Protein AF-A0AAW6KMK7-F1 (afdb_monomer_lite)

Structure (mmCIF, N/CA/C/O backbone):
data_AF-A0AAW6KMK7-F1
#
_entry.id   AF-A0AAW6KMK7-F1
#
loop_
_atom_site.group_PDB
_atom_site.id
_atom_site.type_symbol
_atom_site.label_atom_id
_atom_site.label_alt_id
_atom_site.label_comp_id
_atom_site.label_asym_id
_atom_site.label_entity_id
_atom_site.label_seq_id
_atom_site.pdbx_PDB_ins_code
_atom_site.Cartn_x
_atom_site.Cartn_y
_atom_site.Cartn_z
_atom_site.occupancy
_atom_site.B_iso_or_equiv
_atom_site.auth_seq_id
_atom_site.auth_comp_id
_atom_site.auth_asym_id
_atom_site.auth_atom_id
_atom_site.pdbx_PDB_model_num
ATOM 1 N N . GLY A 1 1 ? -27.300 -6.877 4.560 1.00 59.59 1 GLY A N 1
ATOM 2 C CA . GLY A 1 1 ? -26.333 -5.853 4.987 1.00 59.59 1 GLY A CA 1
ATOM 3 C C . GLY A 1 1 ? -25.849 -5.150 3.747 1.00 59.59 1 GLY A C 1
ATOM 4 O O . GLY A 1 1 ? -25.516 -5.839 2.793 1.00 59.59 1 GLY A O 1
ATOM 5 N N . GLU A 1 2 ? -25.896 -3.825 3.724 1.00 80.69 2 GLU A N 1
ATOM 6 C CA . GLU A 1 2 ? -25.440 -3.047 2.570 1.00 80.69 2 GLU A CA 1
ATOM 7 C C . GLU A 1 2 ? -23.915 -2.915 2.606 1.00 80.69 2 GLU A C 1
ATOM 9 O O . GLU A 1 2 ? -23.334 -2.594 3.645 1.00 80.69 2 GLU A O 1
ATOM 14 N N . SER A 1 3 ? -23.266 -3.213 1.482 1.00 83.50 3 SER A N 1
ATOM 15 C CA . SER A 1 3 ? -21.831 -2.991 1.310 1.00 83.50 3 SER A CA 1
ATOM 16 C C . SER A 1 3 ? -21.584 -1.521 0.987 1.00 83.50 3 SER A C 1
ATOM 18 O O . SER A 1 3 ? -22.334 -0.915 0.222 1.00 83.50 3 SER A O 1
ATOM 20 N N . ARG A 1 4 ? -20.517 -0.951 1.544 1.00 84.25 4 ARG A N 1
ATOM 21 C CA . ARG A 1 4 ? -20.080 0.415 1.256 1.00 84.25 4 ARG A CA 1
ATOM 22 C C . ARG A 1 4 ? -18.598 0.402 0.914 1.00 84.25 4 ARG A C 1
ATO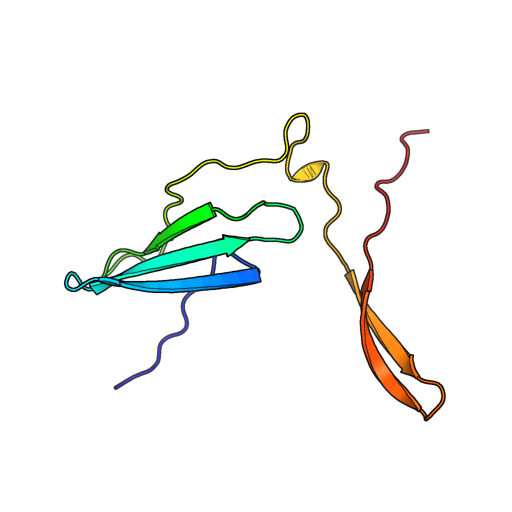M 24 O O . ARG A 1 4 ? -17.803 -0.197 1.634 1.00 84.25 4 ARG A O 1
ATOM 31 N N . GLN A 1 5 ? -18.233 1.113 -0.148 1.00 85.88 5 GLN A N 1
ATOM 32 C CA . GLN A 1 5 ? -16.838 1.353 -0.495 1.00 85.88 5 GLN A CA 1
ATOM 33 C C . GLN A 1 5 ? -16.176 2.284 0.533 1.00 85.88 5 GLN A C 1
ATOM 35 O O . GLN A 1 5 ? -16.754 3.294 0.944 1.00 85.88 5 GLN A O 1
ATOM 40 N N . ILE A 1 6 ? -14.964 1.924 0.949 1.00 86.88 6 ILE A N 1
ATOM 41 C CA . ILE A 1 6 ? -14.139 2.681 1.891 1.00 86.88 6 ILE A CA 1
ATOM 42 C C . ILE A 1 6 ? -12.795 2.933 1.210 1.00 86.88 6 ILE A C 1
ATOM 44 O O . ILE A 1 6 ? -12.149 1.982 0.771 1.00 86.88 6 ILE A O 1
ATOM 48 N N . ASP A 1 7 ? -12.377 4.195 1.134 1.00 90.44 7 ASP A N 1
ATOM 49 C CA . ASP A 1 7 ? -11.061 4.559 0.602 1.00 90.44 7 ASP A CA 1
ATOM 50 C C . ASP A 1 7 ? -9.961 3.922 1.452 1.00 90.44 7 ASP A C 1
ATOM 52 O O . ASP A 1 7 ? -10.055 3.936 2.676 1.00 90.44 7 ASP A O 1
ATOM 56 N N . CYS A 1 8 ? -8.913 3.374 0.837 1.00 91.94 8 CYS A N 1
ATOM 57 C CA . CYS A 1 8 ? -7.812 2.727 1.551 1.00 91.94 8 CYS A CA 1
ATOM 58 C C . CYS A 1 8 ? -6.539 3.588 1.474 1.00 91.94 8 CYS A C 1
ATOM 60 O O . CYS A 1 8 ? -6.159 3.998 0.378 1.00 91.94 8 CYS A O 1
ATOM 62 N N . PRO A 1 9 ? -5.834 3.845 2.594 1.00 95.12 9 PRO A N 1
ATOM 63 C CA . PRO A 1 9 ? -4.591 4.618 2.591 1.00 95.12 9 PRO A CA 1
ATOM 64 C C . PRO A 1 9 ? -3.370 3.798 2.130 1.00 95.12 9 PRO A C 1
ATOM 66 O O . PRO A 1 9 ? -2.254 4.318 2.119 1.00 95.12 9 PRO A O 1
ATOM 69 N N . CYS A 1 10 ? -3.559 2.517 1.806 1.00 96.25 10 CYS A N 1
ATOM 70 C CA . CYS A 1 10 ? -2.517 1.564 1.436 1.00 96.25 10 CYS A CA 1
ATOM 71 C C . CYS A 1 10 ? -2.904 0.846 0.141 1.00 96.25 10 CYS A C 1
ATOM 73 O O . CYS A 1 10 ? -4.085 0.590 -0.090 1.00 96.25 10 CYS A O 1
ATOM 75 N N . THR A 1 11 ? -1.919 0.456 -0.665 1.00 95.94 11 THR A N 1
ATOM 76 C CA . THR A 1 11 ? -2.159 -0.402 -1.838 1.00 95.94 11 THR A CA 1
ATOM 77 C C . THR A 1 11 ? -1.964 -1.879 -1.530 1.00 95.94 11 THR A C 1
ATOM 79 O O . THR A 1 11 ? -2.522 -2.723 -2.222 1.00 95.94 11 THR A O 1
ATOM 82 N N . SER A 1 12 ? -1.221 -2.199 -0.468 1.00 96.38 12 SER A N 1
ATOM 83 C CA . SER A 1 12 ? -1.092 -3.555 0.058 1.00 96.38 12 SER A CA 1
ATOM 84 C C . SER A 1 12 ? -1.486 -3.585 1.529 1.00 96.38 12 SER A C 1
ATOM 86 O O . SER A 1 12 ? -1.066 -2.734 2.317 1.00 96.38 12 SER A O 1
ATOM 88 N N . ILE A 1 13 ? -2.306 -4.566 1.902 1.00 97.56 13 ILE A N 1
ATOM 89 C CA . ILE A 1 13 ? -2.783 -4.757 3.270 1.00 97.56 13 ILE A CA 1
ATOM 90 C C . ILE A 1 13 ? -2.269 -6.102 3.776 1.00 97.56 13 ILE A C 1
ATOM 92 O O . ILE A 1 13 ? -2.677 -7.154 3.294 1.00 97.56 13 ILE A O 1
ATOM 96 N N . SER A 1 14 ? -1.401 -6.072 4.784 1.00 97.50 14 SER A N 1
ATOM 97 C CA . SER A 1 14 ? -0.873 -7.283 5.421 1.00 97.50 14 SER A CA 1
ATOM 98 C C . SER A 1 14 ? -1.817 -7.838 6.486 1.00 97.50 14 SER A C 1
ATOM 100 O O . SER A 1 14 ? -1.835 -9.041 6.734 1.00 97.50 14 SER A O 1
ATOM 102 N N . LYS A 1 15 ? -2.573 -6.969 7.172 1.00 98.00 15 LYS A N 1
ATOM 103 C CA . LYS A 1 15 ? -3.499 -7.379 8.236 1.00 98.00 15 LYS A CA 1
ATOM 104 C C . LYS A 1 15 ? -4.653 -6.398 8.385 1.00 98.00 15 LYS A C 1
ATOM 106 O O . LYS A 1 15 ? -4.448 -5.189 8.326 1.00 98.00 15 LYS A O 1
ATOM 111 N N . ILE A 1 16 ? -5.838 -6.935 8.665 1.00 97.12 16 ILE A N 1
ATOM 112 C CA . ILE A 1 16 ? -7.051 -6.181 8.997 1.00 97.12 16 ILE A CA 1
ATOM 113 C C . ILE A 1 16 ? -7.589 -6.690 10.335 1.00 97.12 16 ILE A C 1
ATOM 115 O O . ILE A 1 16 ? -7.574 -7.892 10.600 1.00 97.12 16 ILE A O 1
ATOM 119 N N . HIS A 1 17 ? -8.069 -5.786 11.184 1.00 97.69 17 HIS A N 1
ATOM 120 C CA . HIS A 1 17 ? -8.744 -6.131 12.428 1.00 97.69 17 HIS A CA 1
ATOM 121 C C . HIS A 1 17 ? -9.900 -5.167 12.711 1.00 97.69 17 HIS A C 1
ATOM 123 O O . HIS A 1 17 ? -9.704 -3.956 12.753 1.00 97.69 17 HIS A O 1
ATOM 129 N N . CYS A 1 18 ? -11.097 -5.705 12.938 1.00 96.31 18 CYS A N 1
ATOM 130 C CA . CYS A 1 18 ? -12.248 -4.938 13.408 1.00 96.31 18 CYS A CA 1
ATOM 131 C C . CYS A 1 18 ? -12.374 -5.112 14.926 1.00 96.31 18 CYS A C 1
ATOM 133 O O . CYS A 1 18 ? -12.562 -6.230 15.406 1.00 96.31 18 CYS A O 1
ATOM 135 N N . ALA A 1 19 ? -12.245 -4.018 15.673 1.00 96.62 19 ALA A N 1
ATOM 136 C CA . ALA A 1 19 ? -12.409 -4.024 17.121 1.00 96.62 19 ALA A CA 1
ATOM 137 C C . ALA A 1 19 ? -13.895 -4.094 17.511 1.00 96.62 19 ALA A C 1
ATOM 139 O O . ALA A 1 19 ? -14.773 -3.694 16.748 1.00 96.62 19 ALA A O 1
ATOM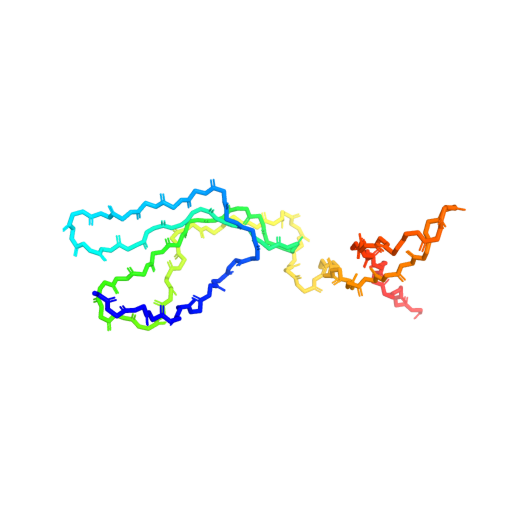 140 N N . SER A 1 20 ? -14.186 -4.509 18.747 1.00 95.81 20 SER A N 1
ATOM 141 C CA . SER A 1 20 ? -15.555 -4.541 19.294 1.00 95.81 20 SER A CA 1
ATOM 142 C C . SER A 1 20 ? -16.247 -3.170 19.302 1.00 95.81 20 SER A C 1
ATOM 144 O O . SER A 1 20 ? -17.469 -3.092 19.208 1.00 95.81 20 SER A O 1
ATOM 146 N N . SER A 1 21 ? -15.476 -2.078 19.344 1.00 94.31 21 SER A N 1
ATOM 147 C CA . SER A 1 21 ? -15.970 -0.702 19.198 1.00 94.31 21 SER A CA 1
ATOM 148 C C . SER A 1 21 ? -16.462 -0.364 17.781 1.00 94.31 21 SER A C 1
ATOM 150 O O . SER A 1 21 ? -17.056 0.693 17.564 1.00 94.31 21 SER A O 1
ATOM 152 N N . GLY A 1 22 ? -16.205 -1.236 16.802 1.00 93.25 22 GLY A N 1
ATOM 153 C CA . GLY A 1 22 ? -16.444 -0.999 15.381 1.00 93.25 22 GLY A CA 1
ATOM 154 C C . GLY A 1 22 ? -15.350 -0.177 14.696 1.00 93.25 22 GLY A C 1
ATOM 155 O O . GLY A 1 22 ? -15.533 0.228 13.551 1.00 93.25 22 GLY A O 1
ATOM 156 N N . ALA A 1 23 ? -14.233 0.103 15.376 1.00 95.81 23 ALA A N 1
ATOM 157 C CA . ALA A 1 23 ? -13.060 0.693 14.740 1.00 95.81 23 ALA A CA 1
ATOM 158 C C . ALA A 1 23 ? -12.331 -0.353 13.884 1.00 95.81 23 ALA A C 1
ATOM 160 O O . ALA A 1 23 ? -12.101 -1.481 14.327 1.00 95.81 23 ALA A O 1
ATOM 161 N N . LEU A 1 24 ? -11.941 0.039 12.673 1.00 96.12 24 LEU A N 1
ATOM 162 C CA . LEU A 1 24 ? -11.192 -0.799 11.745 1.00 96.12 24 LEU A CA 1
ATOM 163 C C . LEU A 1 24 ? -9.713 -0.420 11.794 1.00 96.12 24 LEU A C 1
ATOM 165 O O . LEU A 1 24 ? -9.361 0.740 11.606 1.00 96.12 24 LEU A O 1
ATOM 169 N N . TYR A 1 25 ? -8.853 -1.400 12.028 1.00 97.50 25 TYR A N 1
ATOM 170 C CA . TYR A 1 25 ? -7.406 -1.252 12.031 1.00 97.50 25 TYR A CA 1
ATOM 171 C C . TYR A 1 25 ? -6.815 -2.002 10.849 1.00 97.50 25 TYR A C 1
ATOM 173 O O . TYR A 1 25 ? -7.191 -3.148 10.592 1.00 97.50 25 TYR A O 1
ATOM 181 N N . ILE A 1 26 ? -5.859 -1.380 10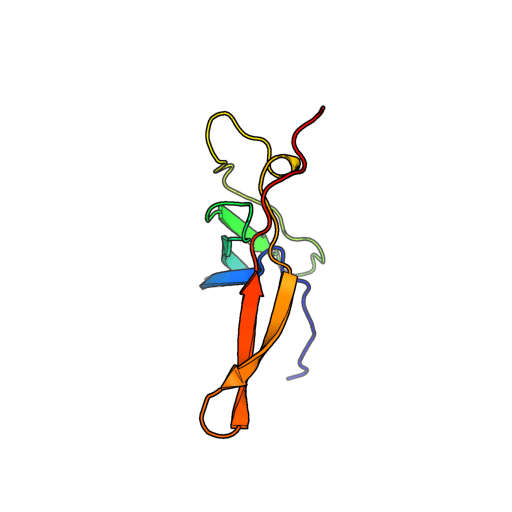.166 1.00 97.81 26 ILE A N 1
ATOM 182 C CA . ILE A 1 26 ? -5.096 -2.027 9.099 1.00 97.81 26 ILE A CA 1
ATOM 183 C C . ILE A 1 26 ? -3.599 -1.828 9.316 1.00 97.81 26 ILE A C 1
ATOM 185 O O . ILE A 1 26 ? -3.156 -0.765 9.752 1.00 97.81 26 ILE A O 1
ATOM 189 N N . LEU A 1 27 ? -2.835 -2.870 9.005 1.00 98.44 27 LEU A N 1
ATOM 190 C CA . LEU A 1 27 ? -1.398 -2.801 8.775 1.00 98.44 27 LEU A CA 1
ATOM 191 C C . LEU A 1 27 ? -1.190 -2.915 7.269 1.00 98.44 27 LEU A C 1
ATOM 193 O O . LEU A 1 27 ? -1.539 -3.942 6.683 1.00 98.44 27 LEU A O 1
ATOM 197 N N . GLY A 1 28 ? -0.644 -1.874 6.651 1.00 97.94 28 GLY A N 1
ATOM 198 C CA . GLY A 1 28 ? -0.479 -1.829 5.204 1.00 97.94 28 GLY A CA 1
ATOM 199 C C . GLY A 1 28 ? 0.642 -0.903 4.766 1.00 97.94 28 GLY A C 1
ATOM 200 O O . GLY A 1 28 ? 1.144 -0.098 5.553 1.00 97.94 28 GLY A O 1
ATOM 201 N N . SER A 1 29 ? 1.034 -1.048 3.507 1.00 97.31 29 SER A N 1
ATOM 202 C CA . SER A 1 29 ? 2.119 -0.312 2.864 1.00 97.31 29 SER A CA 1
ATOM 203 C C . SER A 1 29 ? 1.682 0.244 1.508 1.00 97.31 29 SER A C 1
ATOM 205 O O . SER A 1 29 ? 0.632 -0.103 0.956 1.00 97.31 29 SER A O 1
ATOM 207 N N . THR A 1 30 ? 2.510 1.132 0.973 1.00 96.56 30 THR A N 1
ATOM 208 C CA . THR A 1 30 ? 2.496 1.515 -0.442 1.00 96.56 30 THR A CA 1
ATOM 209 C C . THR A 1 30 ? 3.889 1.237 -1.022 1.00 96.56 30 THR A C 1
ATOM 211 O O . THR A 1 30 ? 4.814 1.002 -0.242 1.00 96.56 30 THR A O 1
ATOM 214 N N . PRO A 1 31 ? 4.090 1.270 -2.351 1.00 95.75 31 PRO A N 1
ATOM 215 C CA . PRO A 1 31 ? 5.416 1.099 -2.943 1.00 95.75 31 PRO A CA 1
ATOM 216 C C . PRO A 1 31 ? 6.484 2.045 -2.374 1.00 95.75 31 PRO A C 1
ATOM 218 O O . PRO A 1 31 ? 7.644 1.662 -2.283 1.00 95.75 31 PRO A O 1
ATOM 221 N N . THR A 1 32 ? 6.090 3.244 -1.933 1.00 95.31 32 THR A N 1
ATOM 222 C CA . THR A 1 32 ? 6.994 4.274 -1.400 1.00 95.31 32 THR A CA 1
ATOM 223 C C . THR A 1 32 ? 6.884 4.466 0.114 1.00 95.31 32 THR A C 1
ATOM 225 O O . THR A 1 32 ? 7.641 5.236 0.698 1.00 95.31 32 THR A O 1
ATOM 228 N N . ARG A 1 33 ? 5.975 3.756 0.795 1.00 95.50 33 ARG A N 1
ATOM 229 C CA . ARG A 1 33 ? 5.794 3.856 2.250 1.00 95.50 33 ARG A CA 1
ATOM 230 C C . ARG A 1 33 ? 5.846 2.476 2.903 1.00 95.50 33 ARG A C 1
ATOM 232 O O . ARG A 1 33 ? 4.953 1.663 2.640 1.00 95.50 33 ARG A O 1
ATOM 239 N N . PRO A 1 34 ? 6.808 2.228 3.815 1.00 96.00 34 PRO A N 1
ATOM 240 C CA . PRO A 1 34 ? 6.841 1.011 4.615 1.00 96.00 34 PRO A CA 1
ATOM 241 C C . PRO A 1 34 ? 5.544 0.781 5.397 1.00 96.00 34 PRO A C 1
ATOM 243 O O . PRO A 1 34 ? 4.731 1.691 5.594 1.00 96.00 34 PRO A O 1
ATOM 246 N N . ALA A 1 35 ? 5.367 -0.449 5.884 1.00 97.44 35 ALA A N 1
ATOM 247 C CA . ALA A 1 35 ? 4.160 -0.831 6.600 1.00 97.44 35 ALA A CA 1
ATOM 248 C C . ALA A 1 35 ? 3.916 0.061 7.832 1.00 97.44 35 ALA A C 1
ATOM 250 O O . ALA A 1 35 ? 4.773 0.188 8.709 1.00 97.44 35 ALA A O 1
ATOM 251 N N . ASN A 1 36 ? 2.724 0.654 7.895 1.00 98.19 36 ASN A N 1
ATOM 252 C CA . ASN A 1 36 ? 2.252 1.475 9.003 1.00 98.19 36 ASN A CA 1
ATOM 253 C C . ASN A 1 36 ? 0.883 0.994 9.491 1.00 98.19 36 ASN A C 1
ATOM 255 O O . ASN A 1 36 ? 0.128 0.348 8.762 1.00 98.19 36 ASN A O 1
ATOM 259 N N . LEU A 1 37 ? 0.567 1.324 10.742 1.00 98.12 37 LEU A N 1
ATOM 260 C CA . LEU A 1 37 ? -0.747 1.094 11.326 1.00 98.12 37 LEU A CA 1
ATOM 261 C C . LEU A 1 37 ? -1.670 2.273 11.037 1.00 98.12 37 LEU A C 1
ATOM 263 O O . LEU A 1 37 ? -1.304 3.428 11.262 1.00 98.12 37 LEU A O 1
ATOM 267 N N . TYR A 1 38 ? -2.891 1.971 10.614 1.00 98.12 38 TYR A N 1
ATOM 268 C CA . TYR A 1 38 ? -3.944 2.949 10.374 1.00 98.12 38 TYR A CA 1
ATOM 269 C C . TYR A 1 38 ? -5.220 2.531 11.097 1.00 98.12 38 TYR A C 1
ATOM 271 O O . TYR A 1 38 ? -5.495 1.340 11.247 1.00 98.12 38 TYR A O 1
ATOM 279 N N . VAL A 1 39 ? -6.009 3.514 11.529 1.00 97.62 39 VAL A N 1
ATOM 280 C CA . VAL A 1 39 ? -7.329 3.301 12.129 1.00 97.62 39 VAL A CA 1
ATOM 281 C C . VAL A 1 39 ? -8.395 4.125 11.420 1.00 97.62 39 VAL A C 1
ATOM 283 O O . VAL A 1 39 ? -8.190 5.306 11.133 1.00 97.62 39 VAL A O 1
ATOM 286 N N . LEU A 1 40 ? -9.546 3.507 11.182 1.00 96.81 40 LEU A N 1
ATOM 287 C CA . LEU A 1 40 ? -10.785 4.153 10.780 1.00 96.81 40 LEU A CA 1
ATOM 288 C C . LEU A 1 40 ? -11.809 3.967 11.897 1.00 96.81 40 LEU A C 1
ATOM 290 O O . LEU A 1 40 ? -12.263 2.855 12.176 1.00 96.81 40 LEU A O 1
ATOM 294 N N . THR A 1 41 ? -12.161 5.060 12.566 1.00 95.19 41 THR A N 1
ATOM 295 C CA . THR A 1 41 ? -13.169 5.029 13.630 1.00 95.19 41 THR A CA 1
ATOM 296 C C . THR A 1 41 ? -14.564 4.957 13.016 1.00 95.19 41 THR A C 1
ATOM 298 O O . THR A 1 41 ? -14.832 5.591 11.994 1.00 95.19 41 THR A O 1
ATOM 301 N N . LYS A 1 42 ? -15.484 4.236 13.662 1.00 89.44 42 LYS A N 1
ATOM 302 C CA . LYS A 1 42 ? -16.890 4.175 13.250 1.00 89.44 42 LYS A CA 1
ATOM 303 C C . LYS A 1 42 ? -17.469 5.584 13.049 1.00 89.44 42 LYS A C 1
ATOM 305 O O . LYS A 1 42 ? -17.364 6.434 13.928 1.00 89.44 42 LYS A O 1
ATOM 310 N N . GLY A 1 43 ? -18.081 5.817 11.887 1.00 86.38 43 GLY A N 1
ATOM 311 C CA . GLY A 1 43 ? -18.680 7.105 11.517 1.00 86.38 43 GLY A CA 1
ATOM 312 C C . GLY A 1 43 ? -17.702 8.140 10.949 1.00 86.38 43 GLY A C 1
ATOM 313 O O . GLY A 1 43 ? -18.147 9.171 10.454 1.00 86.38 43 GLY A O 1
ATOM 314 N N . GLN A 1 44 ? -16.391 7.878 10.964 1.00 89.38 44 GLN A N 1
ATOM 315 C CA . GLN A 1 44 ? -15.408 8.724 10.290 1.00 89.38 44 GLN A CA 1
ATOM 316 C C . GLN A 1 44 ? -15.209 8.278 8.840 1.00 89.38 44 GLN A C 1
ATOM 318 O O . GLN A 1 44 ? -15.311 7.098 8.517 1.00 89.38 44 GLN A O 1
ATOM 323 N N . ALA A 1 45 ? -14.904 9.240 7.969 1.00 86.62 45 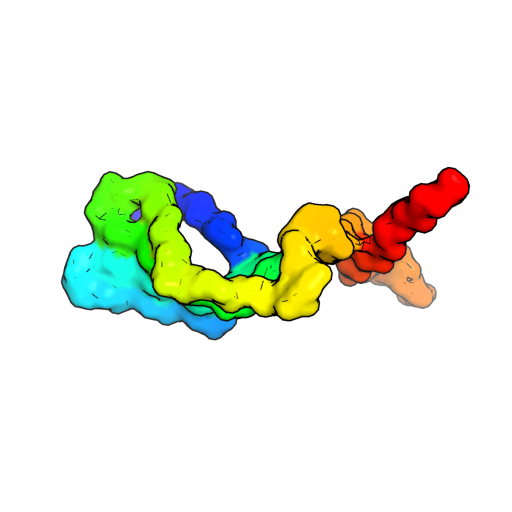ALA A N 1
ATOM 324 C CA . ALA A 1 45 ? -14.584 8.986 6.564 1.00 86.62 45 ALA A CA 1
ATOM 325 C C . ALA A 1 45 ? -13.071 8.916 6.293 1.00 86.62 45 ALA A C 1
ATOM 327 O O . ALA A 1 45 ? -12.662 8.458 5.234 1.00 86.62 45 ALA A O 1
ATOM 328 N N . LYS A 1 46 ? -12.235 9.391 7.226 1.00 92.50 46 LYS A N 1
ATOM 329 C CA . LYS A 1 46 ? -10.784 9.508 7.037 1.00 92.50 46 LYS A CA 1
ATOM 330 C C . LYS A 1 46 ? -10.031 8.546 7.943 1.00 92.50 46 LYS A C 1
ATOM 332 O O . LYS A 1 46 ? -10.300 8.477 9.142 1.00 92.50 46 LYS A O 1
ATOM 337 N N . TRP A 1 47 ? -9.042 7.873 7.368 1.00 96.69 47 TRP A N 1
ATOM 338 C CA . TRP A 1 47 ? -8.074 7.080 8.113 1.00 96.69 47 TRP A CA 1
ATOM 339 C C . TRP A 1 47 ? -7.113 7.975 8.884 1.00 96.69 47 TRP A C 1
ATOM 341 O O . TRP A 1 47 ? -6.673 9.014 8.392 1.00 96.69 47 TRP A O 1
ATOM 351 N N . ARG A 1 48 ? -6.737 7.531 10.081 1.00 97.00 48 ARG A N 1
ATOM 352 C CA . ARG A 1 48 ? -5.672 8.136 10.876 1.00 97.00 48 ARG A CA 1
ATOM 353 C C . ARG A 1 48 ? -4.501 7.173 10.975 1.00 97.00 48 ARG A C 1
ATOM 355 O O . ARG A 1 48 ? -4.660 6.048 11.442 1.00 97.00 48 ARG A O 1
ATOM 362 N N . GLN A 1 49 ? -3.327 7.631 10.564 1.00 97.31 49 GLN A N 1
ATOM 363 C CA . GLN A 1 49 ? -2.080 6.890 10.708 1.00 97.31 49 GLN A CA 1
ATOM 364 C C . GLN A 1 49 ? -1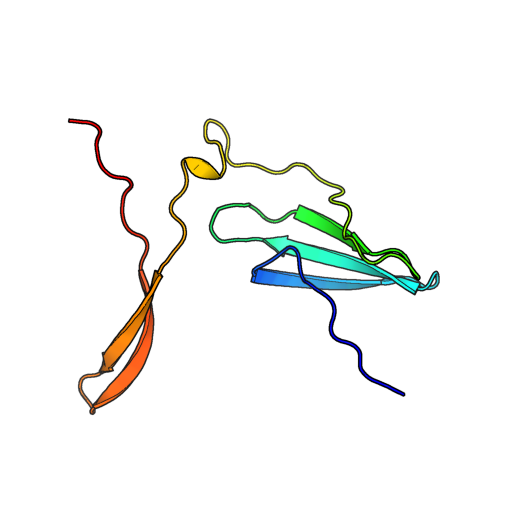.600 6.935 12.170 1.00 97.31 49 GLN A C 1
ATOM 366 O O . GLN A 1 49 ? -1.600 7.995 12.796 1.00 97.31 49 GLN A O 1
ATOM 371 N N . LEU A 1 50 ? -1.231 5.779 12.722 1.00 97.88 50 LEU A N 1
ATOM 372 C CA . LEU A 1 50 ? -0.854 5.590 14.127 1.00 97.88 50 LEU A CA 1
ATOM 373 C C . LEU A 1 50 ? 0.662 5.491 14.330 1.00 97.88 50 LEU A C 1
ATOM 375 O O . LEU A 1 50 ? 1.168 5.939 15.354 1.00 97.88 50 LEU A O 1
ATOM 379 N N . THR A 1 51 ? 1.384 4.929 13.363 1.00 97.69 51 THR A N 1
ATOM 380 C CA . THR A 1 51 ? 2.854 4.819 13.367 1.00 97.69 51 THR A CA 1
ATOM 381 C C . THR A 1 51 ? 3.455 5.720 12.294 1.00 97.69 51 THR A C 1
ATOM 383 O O . THR A 1 51 ? 2.759 6.113 11.368 1.00 97.69 51 THR A O 1
ATOM 386 N N . LYS A 1 52 ? 4.740 6.073 12.384 1.00 94.50 52 LYS A N 1
ATOM 387 C CA . LYS A 1 52 ? 5.423 6.911 11.378 1.00 94.50 52 LYS A CA 1
ATOM 388 C C . LYS A 1 52 ? 6.692 6.231 10.870 1.00 94.50 52 LYS A C 1
ATOM 390 O O . LYS A 1 52 ? 7.789 6.740 11.053 1.00 94.50 52 LYS A O 1
ATOM 395 N N . HIS A 1 53 ? 6.537 5.042 10.298 1.00 94.62 53 HIS A N 1
ATOM 396 C CA . HIS A 1 53 ? 7.641 4.318 9.675 1.00 94.62 53 HIS A CA 1
ATOM 397 C C . HIS A 1 53 ? 7.891 4.893 8.281 1.00 94.62 53 HIS A C 1
ATOM 399 O O . HIS A 1 53 ? 6.980 4.906 7.451 1.00 94.62 53 HIS A O 1
ATOM 405 N N . SER A 1 54 ? 9.115 5.350 8.042 1.00 93.69 54 SER A N 1
ATOM 406 C CA . SER A 1 54 ? 9.595 5.881 6.766 1.00 93.69 54 SER A CA 1
ATOM 407 C C . SER A 1 54 ? 10.941 5.251 6.415 1.00 93.69 54 SER A C 1
ATOM 409 O O . SER A 1 54 ? 11.577 4.615 7.259 1.00 93.69 54 SER A O 1
ATOM 411 N N . VAL A 1 55 ? 11.374 5.412 5.166 1.00 91.88 55 VAL A N 1
ATOM 412 C CA . VAL A 1 55 ? 12.722 5.012 4.750 1.00 91.88 55 VAL A CA 1
ATOM 413 C C . VAL A 1 55 ? 13.716 6.052 5.290 1.00 91.88 55 VAL A C 1
ATOM 415 O O . VAL A 1 55 ? 13.529 7.243 5.041 1.00 91.88 55 VAL A O 1
ATOM 418 N N . PRO A 1 56 ? 14.741 5.667 6.070 1.00 92.12 56 PRO A N 1
ATOM 419 C CA . PRO A 1 56 ? 15.719 6.625 6.580 1.00 92.12 56 PRO A CA 1
ATOM 420 C C . PRO A 1 56 ? 16.458 7.337 5.444 1.00 92.12 56 PRO A C 1
ATOM 422 O O . PRO A 1 56 ? 16.952 6.684 4.530 1.00 92.12 56 PRO A O 1
ATOM 425 N N . GLY A 1 57 ? 16.557 8.664 5.527 1.00 91.12 57 GLY A N 1
ATOM 426 C CA . GLY A 1 57 ? 17.285 9.478 4.548 1.00 91.12 57 GLY A CA 1
ATOM 427 C C . GLY A 1 57 ? 16.531 9.788 3.252 1.00 91.12 57 GLY A C 1
ATOM 428 O O . GLY A 1 57 ? 17.088 10.495 2.426 1.00 91.12 57 GLY A O 1
ATOM 429 N N . PHE A 1 58 ? 15.289 9.318 3.094 1.00 89.19 58 PHE A N 1
ATOM 430 C CA . PHE A 1 58 ? 14.462 9.593 1.918 1.00 89.19 58 PHE A CA 1
ATOM 431 C C . PHE A 1 58 ? 13.053 10.029 2.328 1.00 89.19 58 PHE A C 1
ATOM 433 O O . PHE A 1 58 ? 12.422 9.436 3.210 1.00 89.19 58 PHE A O 1
ATOM 440 N N . SER A 1 59 ? 12.537 11.056 1.666 1.00 90.75 59 SER A N 1
ATOM 441 C CA . SER A 1 59 ? 11.113 11.368 1.629 1.00 90.75 59 SER A CA 1
ATOM 442 C C . SER A 1 59 ? 10.385 10.430 0.662 1.00 90.75 59 SER A C 1
ATOM 444 O O . SER A 1 59 ? 10.981 9.811 -0.216 1.00 90.75 59 SER A O 1
ATOM 446 N N . GLU A 1 60 ? 9.065 10.308 0.807 1.00 89.31 60 GLU A N 1
ATOM 447 C CA . GLU A 1 60 ? 8.270 9.431 -0.065 1.00 89.31 60 GLU A CA 1
ATOM 448 C C . GLU A 1 60 ? 8.282 9.886 -1.531 1.00 89.31 60 GLU A C 1
ATOM 450 O O . GLU A 1 60 ? 8.093 9.063 -2.421 1.00 89.31 60 GLU A O 1
ATOM 455 N N . GLN A 1 61 ? 8.497 11.182 -1.777 1.00 89.06 61 GLN A N 1
ATOM 456 C CA . GLN A 1 61 ? 8.577 11.783 -3.110 1.00 89.06 61 GLN A CA 1
ATOM 457 C C . GLN A 1 61 ? 9.889 11.444 -3.830 1.00 89.06 61 GLN A C 1
ATOM 459 O O . GLN A 1 61 ? 9.931 11.463 -5.055 1.00 89.06 61 GLN A O 1
ATOM 464 N N . GLU A 1 62 ? 10.939 11.114 -3.075 1.00 90.19 62 GLU A N 1
ATOM 465 C CA . GLU A 1 62 ? 12.243 10.679 -3.595 1.00 90.19 62 GLU A CA 1
ATOM 466 C C . GLU A 1 62 ? 12.276 9.170 -3.894 1.00 90.19 62 GLU A C 1
ATOM 468 O O . GLU A 1 62 ? 13.296 8.633 -4.323 1.00 90.19 62 GLU A O 1
ATOM 473 N N . LEU A 1 63 ? 11.165 8.464 -3.675 1.00 92.00 63 LEU A N 1
ATOM 474 C CA . LEU A 1 63 ? 11.031 7.045 -3.977 1.00 92.00 63 LEU A CA 1
ATOM 475 C C . LEU A 1 63 ? 10.183 6.848 -5.235 1.00 92.00 63 LEU A C 1
ATOM 477 O O . LEU A 1 63 ? 9.172 7.514 -5.451 1.00 92.00 63 LEU A O 1
ATOM 481 N N . SER A 1 64 ? 10.587 5.888 -6.063 1.00 93.31 64 SER A N 1
ATOM 482 C CA . SER A 1 64 ? 9.895 5.577 -7.313 1.00 93.31 64 SER A CA 1
ATOM 483 C C . SER A 1 64 ? 8.580 4.839 -7.057 1.00 93.31 64 SER A C 1
ATOM 485 O O . SER A 1 64 ? 8.558 3.787 -6.410 1.00 93.31 64 SER A O 1
ATOM 487 N N . TYR A 1 65 ? 7.483 5.378 -7.591 1.00 93.81 65 TYR A N 1
ATOM 488 C CA . TYR A 1 65 ? 6.199 4.684 -7.645 1.00 93.81 65 TYR A CA 1
ATOM 489 C C . TYR A 1 65 ? 6.099 3.900 -8.964 1.00 93.81 65 TYR A C 1
ATOM 491 O O . TYR A 1 65 ? 6.415 4.457 -10.015 1.00 93.81 65 TYR A O 1
ATOM 499 N N . PRO A 1 66 ? 5.672 2.626 -8.947 1.00 95.75 66 PRO A N 1
ATOM 500 C CA . PRO A 1 66 ? 5.675 1.803 -10.145 1.00 95.75 66 PRO A CA 1
ATOM 501 C C . PRO A 1 66 ? 4.589 2.213 -11.138 1.00 95.75 66 PRO A C 1
ATOM 503 O O . PRO A 1 66 ? 3.471 2.567 -10.759 1.00 95.75 66 PRO A O 1
ATOM 506 N N . GLU A 1 67 ? 4.897 2.051 -12.419 1.00 95.88 67 GLU A N 1
ATOM 507 C CA . GLU A 1 67 ? 3.904 2.033 -13.487 1.00 95.88 67 GLU A CA 1
ATOM 508 C C . GLU A 1 67 ? 3.384 0.605 -13.684 1.00 95.88 67 GLU A C 1
ATOM 510 O O . GLU A 1 67 ? 4.165 -0.350 -13.718 1.00 95.88 67 GLU A O 1
ATOM 515 N N . VAL A 1 68 ? 2.065 0.454 -13.831 1.00 97.06 68 VAL A N 1
ATOM 516 C CA . VAL A 1 68 ? 1.457 -0.826 -14.217 1.00 97.06 68 VAL A CA 1
ATOM 517 C C . VAL A 1 68 ? 1.638 -0.996 -15.721 1.00 97.06 68 VAL A C 1
ATOM 519 O O . VAL A 1 68 ? 1.138 -0.192 -16.508 1.00 97.06 68 VAL A O 1
ATOM 522 N N . VAL A 1 69 ? 2.363 -2.037 -16.119 1.00 97.81 69 VAL A N 1
ATOM 523 C CA . VAL A 1 69 ? 2.633 -2.371 -17.521 1.00 97.81 69 VAL A CA 1
ATOM 524 C C . VAL A 1 69 ? 2.076 -3.747 -17.852 1.00 97.81 69 VAL A C 1
ATOM 526 O O . VAL A 1 69 ? 1.938 -4.603 -16.980 1.00 97.81 69 VAL A O 1
ATOM 529 N N . THR A 1 70 ? 1.776 -3.977 -19.127 1.00 97.94 70 THR A N 1
ATOM 530 C CA . THR A 1 70 ? 1.363 -5.291 -19.629 1.00 97.94 70 THR A CA 1
ATOM 531 C C . THR A 1 70 ? 2.211 -5.678 -20.832 1.00 97.94 70 THR A C 1
ATOM 533 O O . THR A 1 70 ? 2.599 -4.820 -21.626 1.00 97.94 70 THR A O 1
ATOM 536 N N . TYR A 1 71 ? 2.538 -6.961 -20.954 1.00 96.62 71 TYR A N 1
ATOM 537 C CA . TYR A 1 71 ? 3.320 -7.484 -22.074 1.00 96.62 71 TYR A CA 1
ATOM 538 C C . TYR A 1 71 ? 2.918 -8.931 -22.394 1.00 96.62 71 TYR A C 1
ATOM 540 O O . TYR A 1 71 ? 2.480 -9.655 -21.497 1.00 96.62 71 TYR A O 1
ATOM 548 N N . PRO A 1 72 ? 3.028 -9.371 -23.660 1.00 97.12 72 PRO A N 1
ATOM 549 C CA . PRO A 1 72 ? 2.776 -10.759 -24.022 1.00 97.12 72 PRO A CA 1
ATOM 550 C C . PRO A 1 72 ? 3.929 -11.664 -23.567 1.00 97.12 72 PRO A C 1
ATOM 552 O O . PRO A 1 72 ? 5.105 -11.348 -23.749 1.00 97.12 72 PRO A O 1
ATOM 555 N N . SER A 1 73 ? 3.573 -12.811 -23.004 1.00 96.94 73 SER A N 1
ATOM 556 C CA . SER A 1 73 ? 4.458 -13.938 -22.719 1.00 96.94 73 SER A CA 1
ATOM 557 C C . SER A 1 73 ? 4.804 -14.705 -24.005 1.00 96.94 73 SER A C 1
ATOM 559 O O . SER A 1 73 ? 4.249 -14.447 -25.076 1.00 96.94 73 SER A O 1
ATOM 561 N N . PHE A 1 74 ? 5.718 -15.675 -23.908 1.00 96.12 74 PHE A N 1
ATOM 562 C CA . PHE A 1 74 ? 6.169 -16.496 -25.041 1.00 96.12 74 PHE A CA 1
ATOM 563 C C . PHE A 1 74 ? 5.038 -17.311 -25.698 1.00 96.12 74 PHE A C 1
ATOM 565 O O . PHE A 1 74 ? 5.118 -17.641 -26.877 1.00 96.12 74 PHE A O 1
ATOM 572 N N . ASP A 1 75 ? 3.994 -17.632 -24.937 1.00 97.12 75 ASP A N 1
ATOM 573 C CA . ASP A 1 75 ? 2.792 -18.360 -25.350 1.00 97.12 75 ASP A CA 1
ATOM 574 C C . ASP A 1 75 ? 1.630 -17.428 -25.741 1.00 97.12 75 ASP A C 1
ATOM 576 O O . ASP A 1 75 ? 0.528 -17.890 -26.035 1.00 97.12 75 ASP A O 1
ATOM 580 N N . GLY A 1 76 ? 1.864 -16.112 -25.758 1.00 95.75 76 GLY A N 1
ATOM 581 C CA . GLY A 1 76 ? 0.857 -15.097 -26.059 1.00 95.75 76 GLY A CA 1
ATOM 582 C C . GLY A 1 76 ? -0.019 -14.688 -24.871 1.00 95.75 76 GLY A C 1
ATOM 583 O O . GLY A 1 76 ? -0.863 -13.807 -25.035 1.00 95.75 76 GLY A O 1
ATOM 584 N N . LEU A 1 77 ? 0.172 -15.261 -23.674 1.00 97.44 77 LEU A N 1
ATOM 585 C CA . LEU A 1 77 ? -0.554 -14.833 -22.474 1.00 97.44 77 LEU A CA 1
ATOM 586 C C . LEU A 1 77 ? -0.102 -13.430 -22.043 1.00 97.44 77 LEU A C 1
ATOM 588 O O . LEU A 1 77 ? 1.089 -13.186 -21.875 1.00 97.44 77 LEU A O 1
ATOM 592 N N . VAL A 1 78 ? -1.035 -12.502 -21.823 1.00 97.75 78 VAL A N 1
ATOM 593 C CA . VAL A 1 78 ? -0.702 -11.161 -21.315 1.00 97.75 78 VAL A CA 1
ATOM 594 C C . VAL A 1 78 ? -0.388 -11.232 -19.822 1.00 97.75 78 VAL A C 1
ATOM 596 O O . VAL A 1 78 ? -1.200 -11.721 -19.038 1.00 97.75 78 VAL A O 1
ATOM 599 N N . ILE A 1 79 ? 0.775 -10.711 -19.432 1.00 97.81 79 ILE A N 1
ATOM 600 C CA . ILE A 1 79 ? 1.234 -10.637 -18.043 1.00 97.81 79 ILE A CA 1
ATOM 601 C C . ILE A 1 79 ? 1.256 -9.173 -17.595 1.00 97.81 79 ILE A C 1
ATOM 603 O O . ILE A 1 79 ? 1.786 -8.311 -18.298 1.00 97.81 79 ILE A O 1
ATOM 607 N N . GLU A 1 80 ? 0.695 -8.900 -16.415 1.00 97.94 80 GLU A N 1
ATOM 608 C CA . GLU A 1 80 ? 0.828 -7.614 -15.724 1.00 97.94 80 GLU A CA 1
ATOM 609 C C . GLU A 1 80 ? 2.138 -7.567 -14.924 1.00 97.94 80 GLU A C 1
ATOM 611 O O . GLU A 1 80 ? 2.525 -8.538 -14.271 1.00 97.94 80 GLU A O 1
ATOM 616 N N . GLY A 1 81 ? 2.824 -6.427 -14.965 1.00 97.06 81 GLY A N 1
ATOM 617 C CA . GLY A 1 81 ? 4.038 -6.169 -14.202 1.00 97.06 81 GLY A CA 1
ATOM 618 C C . GLY A 1 81 ? 4.056 -4.764 -13.609 1.00 97.06 81 GLY A C 1
ATOM 619 O O . GLY A 1 81 ? 3.376 -3.857 -14.085 1.00 97.06 81 GLY A O 1
ATOM 620 N N . LEU A 1 82 ? 4.875 -4.584 -12.572 1.00 97.19 82 LEU A N 1
ATOM 621 C CA . LEU A 1 82 ? 5.155 -3.283 -11.966 1.00 97.19 82 LEU A CA 1
ATOM 622 C C . LEU A 1 82 ? 6.549 -2.819 -12.399 1.00 97.19 82 LEU A C 1
ATOM 624 O O . LEU A 1 82 ? 7.549 -3.441 -12.039 1.00 97.19 82 LEU A O 1
ATOM 628 N N . LEU A 1 83 ? 6.616 -1.735 -13.171 1.00 96.50 83 LEU A N 1
ATOM 629 C CA . LEU A 1 83 ? 7.863 -1.143 -13.649 1.00 96.50 83 LEU A CA 1
ATOM 630 C C . LEU A 1 83 ? 8.276 0.024 -12.746 1.00 96.50 83 LEU A C 1
ATOM 632 O O . LEU A 1 83 ? 7.659 1.086 -12.770 1.00 96.50 83 LEU A O 1
ATOM 636 N N . PHE A 1 84 ? 9.352 -0.162 -11.982 1.00 95.06 84 PHE A N 1
ATOM 637 C CA . PHE A 1 84 ? 9.974 0.893 -11.179 1.00 95.06 84 PHE A CA 1
ATOM 638 C C . PHE A 1 84 ? 11.046 1.598 -12.008 1.00 95.06 84 PHE A C 1
ATOM 640 O O . PHE A 1 84 ? 12.112 1.036 -12.262 1.00 95.06 84 PHE A O 1
ATOM 647 N N . LYS A 1 85 ? 10.764 2.824 -12.449 1.00 92.62 85 LYS A N 1
ATOM 648 C CA . LYS A 1 85 ? 11.737 3.633 -13.191 1.00 92.62 85 LYS A CA 1
ATOM 649 C C . LYS A 1 85 ? 12.664 4.367 -12.217 1.00 92.62 85 LYS A C 1
ATOM 651 O O . LYS A 1 85 ? 12.181 4.813 -11.172 1.00 92.62 85 LYS A O 1
ATOM 656 N N . PRO A 1 86 ? 13.963 4.515 -12.524 1.00 89.00 86 PRO A N 1
ATOM 657 C CA . PRO A 1 86 ? 14.816 5.413 -11.755 1.00 89.00 86 PRO A CA 1
ATOM 658 C C . PRO A 1 86 ? 14.264 6.841 -11.842 1.00 89.00 86 PRO A C 1
ATOM 660 O O . PRO A 1 86 ? 13.654 7.214 -12.849 1.00 89.00 86 PRO A O 1
ATOM 663 N N . LEU A 1 87 ? 14.470 7.635 -10.791 1.00 81.25 87 LEU A N 1
ATOM 664 C CA . LEU A 1 87 ? 14.221 9.070 -10.887 1.00 81.25 87 LEU A CA 1
ATOM 665 C C . LEU A 1 87 ? 15.176 9.667 -11.936 1.00 81.25 87 LEU A C 1
ATOM 667 O O . LEU A 1 87 ? 16.312 9.195 -12.034 1.00 81.25 87 LEU A O 1
ATOM 671 N N . PRO A 1 88 ? 14.735 10.655 -12.735 1.00 77.25 88 PRO A N 1
ATOM 672 C CA . PRO A 1 88 ? 15.624 11.361 -13.648 1.00 77.25 88 PRO A CA 1
ATOM 673 C C . PRO A 1 88 ? 16.828 11.901 -12.873 1.00 77.25 88 PRO A C 1
ATOM 675 O O . PRO A 1 88 ? 16.651 12.532 -11.833 1.00 77.25 88 PRO A O 1
ATOM 678 N N . GLU A 1 89 ? 18.035 11.636 -13.362 1.00 66.50 89 GLU A N 1
ATOM 679 C CA . GLU A 1 89 ? 19.236 12.294 -12.851 1.00 66.50 89 GLU A CA 1
ATOM 680 C C . GLU A 1 89 ? 19.111 13.789 -13.192 1.00 66.50 89 GLU A C 1
ATOM 682 O O . GLU A 1 89 ? 18.815 14.136 -14.340 1.00 66.50 89 GLU A O 1
ATOM 687 N N . GLU A 1 90 ? 19.245 14.679 -12.204 1.00 58.59 90 GLU A N 1
ATOM 688 C CA . GLU A 1 90 ? 19.394 16.107 -12.497 1.00 58.59 90 GLU A CA 1
ATOM 689 C C . GLU A 1 90 ? 20.731 16.280 -13.236 1.00 58.59 90 GLU A C 1
ATOM 691 O O . GLU A 1 90 ? 21.785 15.961 -12.687 1.00 58.59 90 GLU A O 1
ATOM 696 N N . ALA A 1 91 ? 20.660 16.690 -14.507 1.00 40.84 91 ALA A N 1
ATOM 697 C CA . ALA A 1 91 ? 21.814 16.913 -15.380 1.00 40.84 91 ALA A CA 1
ATOM 698 C C . ALA A 1 91 ? 22.609 18.174 -15.008 1.00 40.84 91 ALA A C 1
ATOM 700 O O . ALA A 1 91 ? 21.973 19.173 -14.596 1.00 40.84 91 ALA A O 1
#

Radius of gyration: 17.63 Å; chains: 1; bounding box: 48×35×45 Å

Foldseek 3Di:
D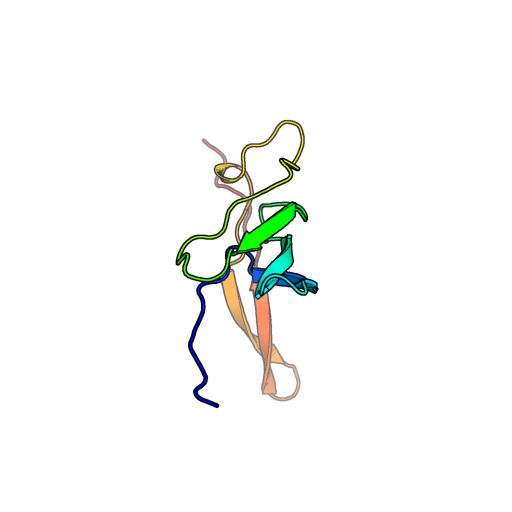DDDDADDPAPAWPDWDQDPQRKIWTFHHHQLGHTWIWIDGPPDRDIDTDDDDHDPPDDSVQAFHWDWDWDADPVRDIDIDTHGDHDDDPD

Secondary structure (DSSP, 8-state):
--------S-SEEEEEEE-TTS-EEEEEEETTEEEEEEEE-TT-SS-EE------TT--GGGSPPPEEEEEE-TTS-EEEEEE-PPPPP--

Organism: NCBI:txid1648923

Sequence (91 aa):
GESRQIDCPCTSISKIHCASSGALYILGSTPTRPANLYVLTKGQAKWRQLTKHSVPGFSEQELSYPEVVTYPSFDGLVIEGLLFKPLPEEA

pLDDT: mean 92.48, std 9.13, range [40.84, 98.44]